Protein AF-A0AAN6IZA0-F1 (afdb_monomer_lite)

Sequence (55 aa):
METLAVGIIGMGDMGRMYAKRFSQAGWRVNACDRPDKFQSLQTEYENEVCVVDQA

pLDDT: mean 87.35, std 8.97, range [50.59, 94.19]

Organism: Exophiala dermatitidis (NCBI:txid5970)

Radius of gyration: 10.41 Å; chains: 1; bounding box: 23×18×31 Å

InterPro domains:
  IPR028939 Pyrroline-5-carboxylate reductase, catalytic, N-terminal [PF03807] (6-54)
  IPR036291 NAD(P)-binding domain superfamily [SSF51735] (6-49)
  IPR050812 Prephenate/Arogenate Dehydrogenase [PTHR21363] (2-51)

Secondary structure (DSSP, 8-state):
-PPPEEEEE--SHHHHHHHHHHHHTTPEEEEEE-GGGHHHHHHHHTTSSEEEEE-

Structure (mmCIF, N/CA/C/O backbone):
data_AF-A0AAN6IZA0-F1
#
_entry.id   AF-A0AAN6IZA0-F1
#
loop_
_atom_site.group_PDB
_atom_site.id
_atom_site.type_symbol
_atom_site.label_atom_id
_atom_site.label_alt_id
_atom_site.label_comp_id
_atom_site.label_asym_id
_atom_site.label_entity_id
_atom_site.label_seq_id
_atom_site.pdbx_PDB_ins_code
_atom_site.Cartn_x
_atom_site.Cartn_y
_atom_site.Cartn_z
_atom_site.occupancy
_atom_site.B_iso_or_equiv
_atom_site.auth_seq_id
_atom_site.auth_comp_id
_atom_site.auth_asym_id
_atom_site.auth_atom_id
_atom_site.pdbx_PDB_model_num
ATOM 1 N N . MET A 1 1 ? -5.318 -2.228 23.366 1.00 50.59 1 MET A N 1
ATOM 2 C CA . MET A 1 1 ? -6.000 -2.988 22.300 1.00 50.59 1 MET A CA 1
ATOM 3 C C . MET A 1 1 ? -4.929 -3.439 21.336 1.00 50.59 1 MET A C 1
ATOM 5 O O . MET A 1 1 ? -4.160 -2.593 20.899 1.00 50.59 1 MET A O 1
ATOM 9 N N . GLU A 1 2 ? -4.822 -4.738 21.083 1.00 64.12 2 GLU A N 1
ATOM 10 C CA . GLU A 1 2 ? -3.897 -5.256 20.073 1.00 64.12 2 GLU A CA 1
ATOM 11 C C . GLU A 1 2 ? -4.441 -4.902 18.687 1.00 64.12 2 GLU A C 1
ATOM 13 O O . GLU A 1 2 ? -5.580 -5.230 18.355 1.00 64.12 2 GLU A O 1
ATOM 18 N N . THR A 1 3 ? -3.656 -4.171 17.900 1.00 73.31 3 THR A N 1
ATOM 19 C CA . THR A 1 3 ? -3.968 -3.890 16.501 1.00 73.31 3 THR A CA 1
ATOM 20 C C . THR A 1 3 ? -3.469 -5.052 15.650 1.00 73.31 3 THR A C 1
ATOM 22 O O . THR A 1 3 ? -2.309 -5.450 15.741 1.00 73.31 3 THR A O 1
ATOM 25 N N . LEU A 1 4 ? -4.352 -5.621 14.827 1.00 87.12 4 LEU A N 1
ATOM 26 C CA . LEU A 1 4 ? -3.972 -6.672 13.886 1.00 87.12 4 LEU A CA 1
ATOM 27 C C . LEU A 1 4 ? -2.991 -6.100 12.853 1.00 87.12 4 LEU A C 1
ATOM 29 O O . LEU A 1 4 ? -3.201 -5.002 12.327 1.00 87.12 4 LEU A O 1
ATOM 33 N N . ALA A 1 5 ? -1.921 -6.850 12.583 1.00 89.75 5 ALA A N 1
ATOM 34 C CA . ALA A 1 5 ? -0.923 -6.517 11.575 1.00 89.75 5 ALA A CA 1
ATOM 35 C C . ALA A 1 5 ? -1.107 -7.405 10.337 1.00 89.75 5 ALA A C 1
ATOM 37 O O . ALA A 1 5 ? -1.231 -8.624 10.459 1.00 89.75 5 ALA A O 1
ATOM 38 N N . VAL A 1 6 ? -1.109 -6.799 9.150 1.00 92.44 6 VAL A N 1
ATOM 39 C CA . VAL A 1 6 ? -1.269 -7.487 7.862 1.00 92.44 6 VAL A CA 1
ATOM 40 C C . VAL A 1 6 ? -0.057 -7.225 6.979 1.00 92.44 6 VAL A C 1
ATOM 42 O O . VAL A 1 6 ? 0.304 -6.074 6.750 1.00 92.44 6 VAL A O 1
ATOM 45 N N . GLY A 1 7 ? 0.547 -8.294 6.459 1.00 93.44 7 GLY A N 1
ATOM 46 C CA . GLY A 1 7 ? 1.595 -8.224 5.440 1.00 93.44 7 GLY A CA 1
ATOM 47 C C . GLY A 1 7 ? 1.019 -8.354 4.029 1.00 93.44 7 GLY A C 1
ATOM 48 O O . GLY A 1 7 ? 0.222 -9.258 3.777 1.00 93.44 7 GLY A O 1
ATOM 49 N N . ILE A 1 8 ? 1.433 -7.485 3.105 1.00 93.19 8 ILE A N 1
ATOM 50 C CA . ILE A 1 8 ? 1.080 -7.552 1.679 1.00 93.19 8 ILE A CA 1
ATOM 51 C C . ILE A 1 8 ? 2.363 -7.613 0.851 1.00 93.19 8 ILE A C 1
ATOM 53 O O . ILE A 1 8 ? 3.207 -6.726 0.941 1.00 93.19 8 ILE A O 1
ATOM 57 N N . ILE A 1 9 ? 2.488 -8.647 0.016 1.00 93.44 9 ILE A N 1
ATOM 58 C CA . ILE A 1 9 ? 3.589 -8.798 -0.942 1.00 93.44 9 ILE A CA 1
ATOM 59 C C . ILE A 1 9 ? 3.025 -8.573 -2.345 1.00 93.44 9 ILE A C 1
ATOM 61 O O . ILE A 1 9 ? 2.151 -9.312 -2.797 1.00 93.44 9 ILE A O 1
ATOM 65 N N . GLY A 1 10 ? 3.539 -7.554 -3.028 1.00 91.25 10 GLY A N 1
ATOM 66 C CA . GLY A 1 10 ? 3.087 -7.115 -4.342 1.00 91.25 10 GLY A CA 1
ATOM 67 C C . GLY A 1 10 ? 1.991 -6.049 -4.265 1.00 91.25 10 GLY A C 1
ATOM 68 O O . GLY A 1 10 ? 0.835 -6.330 -3.956 1.00 91.25 10 GLY A O 1
ATOM 69 N N . MET A 1 11 ? 2.335 -4.824 -4.656 1.00 93.19 11 MET A N 1
ATOM 70 C CA . MET A 1 11 ? 1.455 -3.654 -4.715 1.00 93.19 11 MET A CA 1
ATOM 71 C C . MET A 1 11 ? 1.010 -3.382 -6.160 1.00 93.19 11 MET A C 1
ATOM 73 O O . MET A 1 11 ? 1.174 -2.296 -6.730 1.00 93.19 11 MET A O 1
ATOM 77 N N . GLY A 1 12 ? 0.434 -4.416 -6.778 1.00 91.56 12 GLY A N 1
ATOM 78 C CA . GLY A 1 12 ? -0.442 -4.264 -7.944 1.00 91.56 12 GLY A CA 1
ATOM 79 C C . GLY A 1 12 ? -1.839 -3.789 -7.531 1.00 91.56 12 GLY A C 1
ATOM 80 O O . GLY A 1 12 ? -2.072 -3.477 -6.364 1.00 91.56 12 GLY A O 1
ATOM 81 N N . ASP A 1 13 ? -2.792 -3.790 -8.460 1.00 93.19 13 ASP A N 1
ATOM 82 C CA . ASP A 1 13 ? -4.149 -3.274 -8.214 1.00 93.19 13 ASP A CA 1
ATOM 83 C C . ASP A 1 13 ? -4.827 -3.940 -7.006 1.00 93.19 13 ASP A C 1
ATOM 85 O O . ASP A 1 13 ? -5.407 -3.271 -6.149 1.00 93.19 13 ASP A O 1
ATOM 89 N N . MET A 1 14 ? -4.681 -5.264 -6.884 1.00 94.00 14 MET A N 1
ATOM 90 C CA . MET A 1 14 ? -5.250 -6.029 -5.772 1.00 94.00 14 MET A CA 1
ATOM 91 C C . MET A 1 14 ? -4.571 -5.715 -4.434 1.00 94.00 14 MET A C 1
ATOM 93 O O . MET A 1 14 ? -5.262 -5.522 -3.435 1.00 94.00 14 MET A O 1
ATOM 97 N N . GLY A 1 15 ? -3.237 -5.631 -4.409 1.00 93.19 15 GLY A N 1
ATOM 98 C CA . GLY A 1 15 ? -2.479 -5.322 -3.192 1.00 93.19 15 GLY A CA 1
ATOM 99 C C . GLY A 1 15 ? -2.843 -3.947 -2.641 1.00 93.19 15 GLY A C 1
ATOM 100 O O . GLY A 1 15 ? -3.182 -3.816 -1.467 1.00 93.19 15 GLY A O 1
ATOM 101 N N . ARG A 1 16 ? -2.912 -2.945 -3.524 1.00 92.88 16 ARG A N 1
ATOM 102 C CA . ARG A 1 16 ? -3.316 -1.571 -3.187 1.00 92.88 16 ARG A CA 1
ATOM 103 C C . ARG A 1 16 ? -4.738 -1.504 -2.646 1.00 92.88 16 ARG A C 1
ATOM 105 O O . ARG A 1 16 ? -5.000 -0.851 -1.637 1.00 92.88 16 ARG A O 1
ATOM 112 N N . MET A 1 17 ? -5.661 -2.208 -3.297 1.00 94.06 17 MET A N 1
ATOM 113 C CA . MET A 1 17 ? -7.057 -2.267 -2.878 1.00 94.06 17 MET A CA 1
ATOM 114 C C . MET A 1 17 ? -7.213 -2.869 -1.471 1.00 94.06 17 MET A C 1
ATOM 116 O O . MET A 1 17 ? -8.015 -2.368 -0.679 1.00 94.06 17 MET A O 1
ATOM 120 N N . TYR A 1 18 ? -6.469 -3.929 -1.146 1.00 94.19 18 TYR A N 1
ATOM 121 C CA . TYR A 1 18 ? -6.500 -4.525 0.191 1.00 94.19 18 TYR A CA 1
ATOM 122 C C . TYR A 1 18 ? -5.788 -3.664 1.235 1.00 94.19 18 TYR A C 1
ATOM 124 O O . TYR A 1 18 ? -6.358 -3.463 2.307 1.00 94.19 18 TYR A O 1
ATOM 132 N N . ALA A 1 19 ? -4.618 -3.101 0.916 1.00 92.75 19 ALA A N 1
ATOM 133 C CA . ALA A 1 19 ? -3.888 -2.189 1.800 1.00 92.75 19 ALA A CA 1
ATOM 134 C C . ALA A 1 19 ? -4.795 -1.052 2.286 1.00 92.75 19 ALA A C 1
ATOM 136 O O . ALA A 1 19 ? -4.946 -0.837 3.489 1.00 92.75 19 ALA A O 1
ATOM 137 N N . LYS A 1 20 ? -5.518 -0.429 1.349 1.00 91.00 20 LYS A N 1
ATOM 138 C CA . LYS A 1 20 ? -6.479 0.633 1.648 1.00 91.00 20 LYS A CA 1
ATOM 139 C C . LYS A 1 20 ? -7.615 0.164 2.557 1.00 91.00 20 LYS A C 1
ATOM 141 O O . LYS A 1 20 ? -7.934 0.831 3.537 1.00 91.00 20 LYS A O 1
ATOM 146 N N . ARG A 1 21 ? -8.232 -0.989 2.266 1.00 92.44 21 ARG A N 1
ATOM 147 C CA . ARG A 1 21 ? -9.335 -1.523 3.088 1.00 92.44 21 ARG A CA 1
ATOM 148 C C . ARG A 1 21 ? -8.894 -1.854 4.511 1.00 92.44 21 ARG A C 1
ATOM 150 O O . ARG A 1 21 ? -9.626 -1.557 5.450 1.00 92.44 21 ARG A O 1
ATOM 157 N N . PHE A 1 22 ? -7.715 -2.445 4.680 1.00 91.81 22 PHE A N 1
ATOM 158 C CA . PHE A 1 22 ? -7.193 -2.777 6.004 1.00 91.81 22 PHE A CA 1
ATOM 159 C C . PHE A 1 22 ? -6.769 -1.529 6.782 1.00 91.81 22 PHE A C 1
ATOM 161 O O . PHE A 1 22 ? -7.119 -1.408 7.955 1.00 91.81 22 PHE A O 1
ATOM 168 N N . SER A 1 23 ? -6.130 -0.557 6.124 1.00 88.44 23 SER A N 1
ATOM 169 C CA . SER A 1 23 ? -5.823 0.733 6.749 1.00 88.44 23 SER A CA 1
ATOM 170 C C . SER A 1 23 ? -7.098 1.457 7.202 1.00 88.44 23 SER A C 1
ATOM 172 O O . SER A 1 23 ? -7.131 2.004 8.301 1.00 88.44 23 SER A O 1
ATOM 174 N N . GLN A 1 24 ? -8.170 1.435 6.400 1.00 89.38 24 GLN A N 1
ATOM 175 C CA . GLN A 1 24 ? -9.473 2.015 6.764 1.00 89.38 24 GLN A CA 1
ATOM 176 C C . GLN A 1 24 ? -10.148 1.298 7.941 1.00 89.38 24 GLN A C 1
ATOM 178 O O . GLN A 1 24 ? -10.891 1.924 8.694 1.00 89.38 24 GLN A O 1
ATOM 183 N N . ALA A 1 25 ? -9.879 0.004 8.126 1.00 90.19 25 ALA A N 1
ATOM 184 C CA . ALA A 1 25 ? -10.328 -0.766 9.284 1.00 90.19 25 ALA A CA 1
ATOM 185 C C . ALA A 1 25 ? -9.480 -0.510 10.550 1.00 90.19 25 ALA A C 1
ATOM 187 O O . ALA A 1 25 ? -9.737 -1.114 11.592 1.00 90.19 25 ALA A O 1
ATOM 188 N N . GLY A 1 26 ? -8.471 0.368 10.474 1.00 88.06 26 GLY A N 1
ATOM 189 C CA . GLY A 1 26 ? -7.570 0.694 11.582 1.00 88.06 26 GLY A CA 1
ATOM 190 C C . GLY A 1 26 ? -6.509 -0.374 11.848 1.00 88.06 26 GLY A C 1
ATOM 191 O O . GLY A 1 26 ? -5.950 -0.426 12.944 1.00 88.06 26 GLY A O 1
ATOM 192 N N . TRP A 1 27 ? -6.256 -1.260 10.884 1.00 90.19 27 TRP A N 1
ATOM 193 C CA . TRP A 1 27 ? -5.240 -2.303 11.003 1.00 90.19 27 TRP A CA 1
ATOM 194 C C . TRP A 1 27 ? -3.897 -1.775 10.508 1.00 90.19 27 TRP A C 1
ATOM 196 O O . TRP A 1 27 ? -3.842 -0.935 9.609 1.00 90.19 27 TRP A O 1
ATOM 206 N N . ARG A 1 28 ? -2.800 -2.283 11.076 1.00 89.69 28 ARG A N 1
ATOM 207 C CA . ARG A 1 28 ? -1.458 -1.930 10.609 1.00 89.69 28 ARG A CA 1
ATOM 208 C C . ARG A 1 28 ? -1.140 -2.744 9.362 1.00 89.69 28 ARG A C 1
ATOM 210 O O . ARG A 1 28 ? -1.086 -3.970 9.436 1.00 89.69 28 ARG A O 1
ATOM 217 N N . VAL A 1 29 ? -0.887 -2.078 8.243 1.00 92.38 29 VAL A N 1
ATOM 218 C CA . VAL A 1 29 ? -0.473 -2.743 7.001 1.00 92.38 29 VAL A CA 1
ATOM 219 C C . VAL A 1 29 ? 1.027 -2.563 6.806 1.00 92.38 29 VAL A C 1
ATOM 221 O O . VAL A 1 29 ? 1.515 -1.441 6.880 1.00 92.38 29 VAL A O 1
ATOM 224 N N . ASN A 1 30 ? 1.744 -3.654 6.546 1.00 92.69 30 ASN A N 1
ATOM 225 C CA . ASN A 1 30 ? 3.126 -3.636 6.075 1.00 92.69 30 ASN A CA 1
ATOM 226 C C . ASN A 1 30 ? 3.133 -4.156 4.630 1.00 92.69 30 ASN A C 1
ATOM 228 O O . ASN A 1 30 ? 2.783 -5.312 4.378 1.00 92.69 30 ASN A O 1
ATOM 232 N N . ALA A 1 31 ? 3.483 -3.301 3.680 1.00 92.81 31 ALA A N 1
ATOM 233 C CA . ALA A 1 31 ? 3.487 -3.602 2.257 1.00 92.81 31 ALA A CA 1
ATOM 234 C C . ALA A 1 31 ? 4.916 -3.691 1.722 1.00 92.81 31 ALA A C 1
ATOM 236 O O . ALA A 1 31 ? 5.772 -2.900 2.094 1.00 92.81 31 ALA A O 1
ATOM 237 N N . CYS A 1 32 ? 5.148 -4.625 0.809 1.00 93.12 32 CYS A N 1
ATOM 238 C CA . CYS A 1 32 ? 6.433 -4.860 0.169 1.00 93.12 32 CYS A CA 1
ATOM 239 C C . CYS A 1 32 ? 6.220 -5.062 -1.341 1.00 93.12 32 CYS A C 1
ATOM 241 O O . CYS A 1 32 ? 5.319 -5.793 -1.758 1.00 93.12 32 CYS A O 1
ATOM 243 N N . ASP A 1 33 ? 7.021 -4.408 -2.183 1.00 93.06 33 ASP A N 1
ATOM 244 C CA . ASP A 1 33 ? 7.037 -4.597 -3.644 1.00 93.06 33 ASP A CA 1
ATOM 245 C C . ASP A 1 33 ? 8.485 -4.465 -4.152 1.00 93.06 33 ASP A C 1
ATOM 247 O O . ASP A 1 33 ? 9.434 -4.277 -3.388 1.00 93.06 33 ASP A O 1
ATOM 251 N N . ARG A 1 34 ? 8.655 -4.582 -5.465 1.00 91.88 34 ARG A N 1
ATOM 252 C CA . ARG A 1 34 ? 9.924 -4.453 -6.161 1.00 91.88 34 ARG A CA 1
ATOM 253 C C . ARG A 1 34 ? 10.596 -3.097 -5.868 1.00 91.88 34 ARG A C 1
ATOM 255 O O . ARG A 1 34 ? 9.903 -2.077 -5.783 1.00 91.88 34 ARG A O 1
ATOM 262 N N . PRO A 1 35 ? 11.941 -3.054 -5.801 1.00 91.06 35 PRO A N 1
ATOM 263 C CA . PRO A 1 35 ? 12.695 -1.837 -5.493 1.00 91.06 35 PRO A CA 1
ATOM 264 C C . PRO A 1 35 ? 12.379 -0.634 -6.392 1.00 91.06 35 PRO A C 1
ATOM 266 O O . PRO A 1 35 ? 12.366 0.498 -5.917 1.00 91.06 35 PRO A O 1
ATOM 269 N N . ASP A 1 36 ? 12.072 -0.863 -7.675 1.00 92.94 36 ASP A N 1
ATOM 270 C CA . ASP A 1 36 ? 11.733 0.185 -8.649 1.00 92.94 36 ASP A CA 1
ATOM 271 C C . ASP A 1 36 ? 10.442 0.941 -8.303 1.00 92.94 36 ASP A C 1
ATOM 273 O O . ASP A 1 36 ? 10.233 2.060 -8.767 1.00 92.94 36 ASP A O 1
ATOM 277 N N . LYS A 1 37 ? 9.584 0.353 -7.467 1.00 90.19 37 LYS A N 1
ATOM 278 C CA . LYS A 1 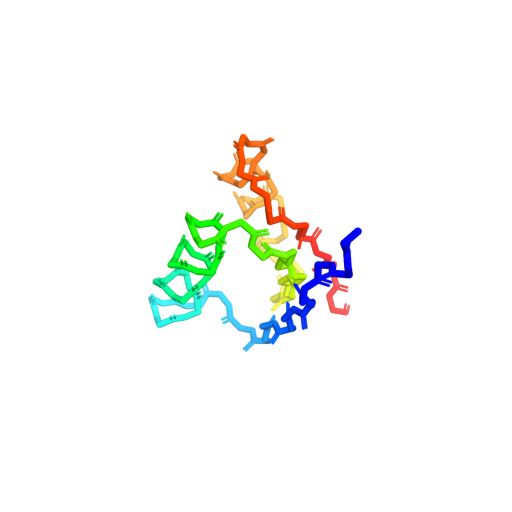37 ? 8.327 0.952 -7.012 1.00 90.19 37 LYS A CA 1
ATOM 279 C C . LYS A 1 37 ? 8.384 1.511 -5.594 1.00 90.19 37 LYS A C 1
ATOM 281 O O . LYS A 1 37 ? 7.413 2.125 -5.164 1.00 90.19 37 LYS A O 1
ATOM 286 N N . PHE A 1 38 ? 9.477 1.308 -4.860 1.00 89.00 38 PHE A N 1
ATOM 287 C CA . PHE A 1 38 ? 9.551 1.666 -3.443 1.00 89.00 38 PHE A CA 1
ATOM 288 C C . PHE A 1 38 ? 9.275 3.157 -3.204 1.00 89.00 38 PHE A C 1
ATOM 290 O O . PHE A 1 38 ? 8.387 3.494 -2.428 1.00 89.00 38 PHE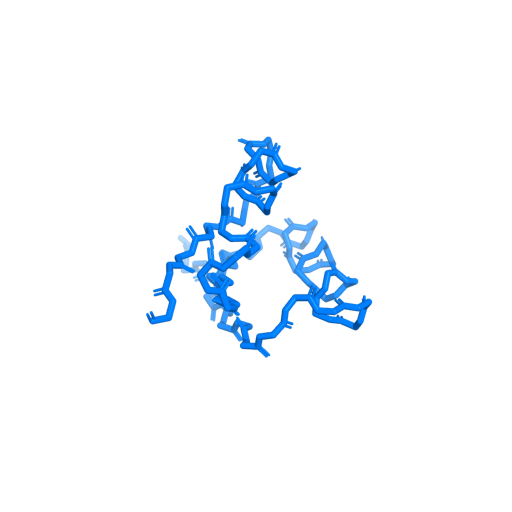 A O 1
ATOM 297 N N . GLN A 1 39 ? 9.962 4.050 -3.926 1.00 90.94 39 GLN A N 1
ATOM 298 C CA . GLN A 1 39 ? 9.765 5.496 -3.762 1.00 90.94 39 G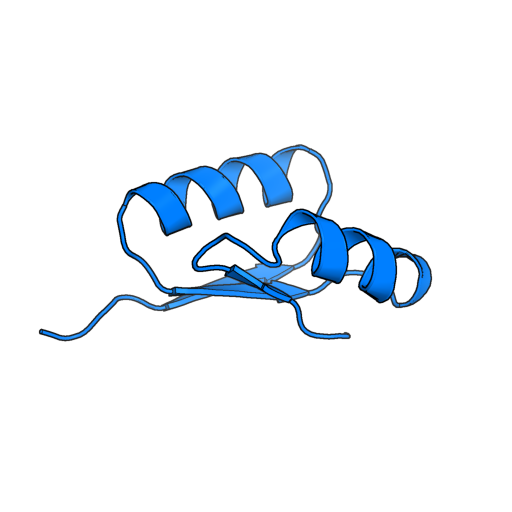LN A CA 1
ATOM 299 C C . GLN A 1 39 ? 8.340 5.944 -4.103 1.00 90.94 39 GLN A C 1
ATOM 301 O O . GLN A 1 39 ? 7.748 6.711 -3.352 1.00 90.94 39 GLN A O 1
ATOM 306 N N . SER A 1 40 ? 7.773 5.461 -5.214 1.00 92.00 40 SER A N 1
ATOM 307 C CA . SER A 1 40 ? 6.426 5.873 -5.625 1.00 92.00 40 SER A CA 1
ATOM 308 C C . SER A 1 40 ? 5.362 5.394 -4.641 1.00 92.00 40 SER A C 1
ATOM 310 O O . SER A 1 40 ? 4.467 6.159 -4.293 1.00 92.00 40 SER A O 1
ATOM 312 N N . LEU A 1 41 ? 5.495 4.164 -4.139 1.00 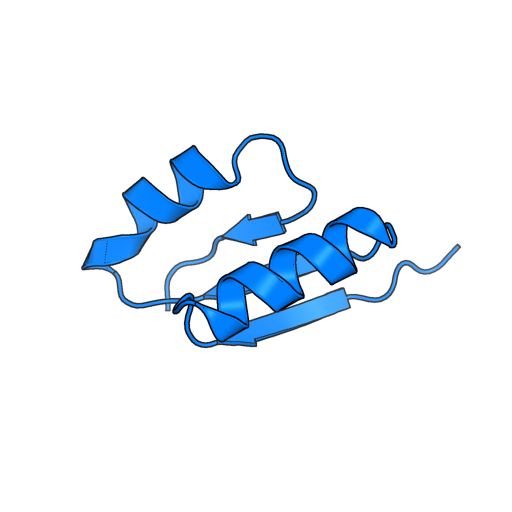91.00 41 LEU A N 1
ATOM 313 C CA . LEU A 1 41 ? 4.624 3.619 -3.103 1.00 91.00 41 LEU A CA 1
ATOM 314 C C . LEU A 1 41 ? 4.773 4.373 -1.779 1.00 91.00 41 LEU A C 1
ATOM 316 O O . LEU A 1 41 ? 3.771 4.684 -1.146 1.00 91.00 41 LEU A O 1
ATOM 320 N N . GLN A 1 42 ? 5.996 4.702 -1.367 1.00 89.69 42 GLN A N 1
ATOM 321 C CA . GLN A 1 42 ? 6.228 5.453 -0.136 1.00 89.69 42 GLN A CA 1
ATOM 322 C C . GLN A 1 42 ? 5.548 6.829 -0.180 1.00 89.69 42 GLN A C 1
ATOM 324 O O . GLN A 1 42 ? 4.892 7.207 0.785 1.00 89.69 42 GLN A O 1
ATOM 329 N N . THR A 1 43 ? 5.639 7.545 -1.306 1.00 91.25 43 THR A N 1
ATOM 330 C CA . THR A 1 43 ? 4.933 8.823 -1.498 1.00 91.25 43 THR A CA 1
ATOM 331 C C . THR A 1 43 ? 3.413 8.648 -1.530 1.00 91.25 43 THR A C 1
ATOM 333 O O . THR A 1 43 ? 2.685 9.454 -0.960 1.00 91.25 43 THR A O 1
ATOM 336 N N . GLU A 1 44 ? 2.908 7.599 -2.181 1.00 89.62 44 GLU A N 1
ATOM 337 C CA . GLU A 1 44 ? 1.466 7.343 -2.282 1.00 89.62 44 GLU A CA 1
ATOM 338 C C . GLU A 1 44 ? 0.816 7.057 -0.922 1.00 89.62 44 GLU A C 1
ATOM 340 O O . GLU A 1 44 ? -0.303 7.504 -0.670 1.00 89.62 44 GLU A O 1
ATOM 345 N N . TYR A 1 45 ? 1.526 6.349 -0.043 1.00 87.44 45 TYR A N 1
ATOM 346 C CA . TYR A 1 45 ? 1.014 5.893 1.251 1.00 87.44 45 TYR A CA 1
ATOM 347 C C . TYR A 1 45 ? 1.507 6.713 2.451 1.00 87.44 45 TYR A C 1
ATOM 349 O O . TYR A 1 45 ? 1.205 6.352 3.584 1.00 87.44 45 TYR A O 1
ATOM 357 N N . GLU A 1 46 ? 2.193 7.841 2.234 1.00 86.00 46 GLU A N 1
ATOM 358 C CA . GLU A 1 46 ? 2.746 8.698 3.301 1.00 86.00 46 GLU A CA 1
ATOM 359 C C . GLU A 1 46 ? 1.692 9.144 4.335 1.00 86.00 46 GLU A C 1
ATOM 361 O O . GLU A 1 46 ? 2.005 9.354 5.505 1.00 86.00 46 GLU A O 1
ATOM 366 N N . ASN A 1 47 ? 0.426 9.244 3.916 1.00 83.00 47 ASN A N 1
ATOM 367 C CA . ASN A 1 47 ? -0.692 9.684 4.754 1.00 83.00 47 ASN A CA 1
ATOM 368 C C . ASN A 1 47 ? -1.622 8.543 5.215 1.00 83.00 47 ASN A C 1
ATOM 370 O O . ASN A 1 47 ? -2.655 8.813 5.832 1.00 83.00 47 ASN A O 1
ATOM 374 N N . GLU A 1 48 ? -1.306 7.283 4.908 1.00 79.44 48 GLU A N 1
ATOM 375 C CA . GLU A 1 48 ? -2.106 6.122 5.318 1.00 79.44 48 GLU A CA 1
ATOM 376 C C . GLU A 1 48 ? -1.454 5.364 6.486 1.00 79.44 48 GLU A C 1
ATOM 378 O O . GLU A 1 48 ? -0.269 5.506 6.778 1.00 79.44 48 GLU A O 1
ATOM 383 N N . VAL A 1 49 ? -2.218 4.490 7.153 1.00 77.38 49 VAL A N 1
ATOM 384 C CA . VAL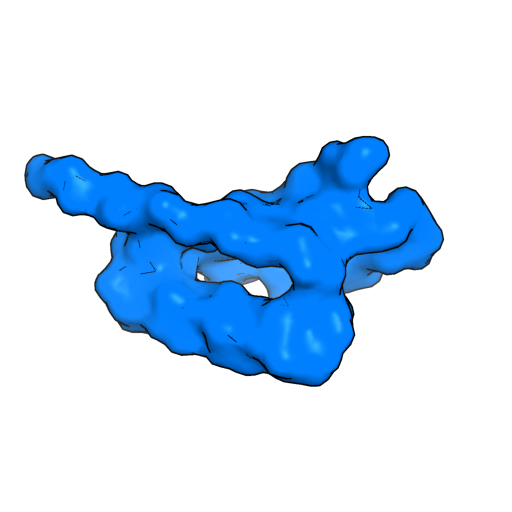 A 1 49 ? -1.692 3.571 8.185 1.00 77.38 49 VAL A CA 1
ATOM 385 C C . VAL A 1 49 ? -1.068 2.342 7.502 1.00 77.38 49 VAL A C 1
ATOM 387 O O . VAL A 1 49 ? -1.318 1.187 7.856 1.00 77.38 49 VAL A O 1
ATOM 390 N N . CYS A 1 50 ? -0.277 2.602 6.462 1.00 77.94 50 CYS A N 1
ATOM 391 C CA . CYS A 1 50 ? 0.406 1.616 5.645 1.00 77.94 50 CYS A CA 1
ATOM 392 C C . CYS A 1 50 ? 1.901 1.927 5.651 1.00 77.94 50 CYS A C 1
ATOM 394 O O . CYS A 1 50 ? 2.340 2.955 5.146 1.00 77.94 50 CYS A O 1
ATOM 396 N N . VAL A 1 51 ? 2.690 1.022 6.219 1.00 82.19 51 VAL A N 1
ATOM 397 C CA . VAL A 1 51 ? 4.149 1.075 6.163 1.00 82.19 51 VAL A CA 1
ATOM 398 C C . VAL A 1 51 ? 4.588 0.364 4.891 1.00 82.19 51 VAL A C 1
ATOM 400 O O . VAL A 1 51 ? 4.227 -0.791 4.675 1.00 82.19 51 VAL A O 1
ATOM 403 N N . VAL A 1 52 ? 5.330 1.061 4.036 1.00 81.12 52 VAL A N 1
ATOM 404 C CA . VAL A 1 52 ? 5.909 0.487 2.818 1.00 81.12 52 VAL A CA 1
ATOM 405 C C . VAL A 1 52 ? 7.374 0.172 3.088 1.00 81.12 52 VAL A C 1
ATOM 407 O O . VAL A 1 52 ? 8.162 1.079 3.348 1.00 81.12 52 VAL A O 1
ATOM 410 N N . ASP A 1 53 ? 7.722 -1.106 2.993 1.00 77.69 53 ASP A N 1
ATOM 411 C CA . ASP A 1 53 ? 9.070 -1.639 3.142 1.00 77.69 53 ASP A CA 1
ATOM 412 C C . ASP A 1 53 ? 9.607 -2.124 1.786 1.00 77.69 53 ASP A C 1
ATOM 414 O O . ASP A 1 53 ? 8.862 -2.491 0.870 1.00 77.69 53 ASP A O 1
ATOM 418 N N . GLN A 1 54 ? 10.929 -2.123 1.643 1.00 68.06 54 GLN A N 1
ATOM 419 C CA . GLN A 1 54 ? 11.599 -2.699 0.481 1.00 68.06 54 GLN A CA 1
ATOM 420 C C . GLN A 1 54 ? 11.751 -4.219 0.665 1.00 68.06 54 GLN A C 1
ATOM 422 O O . GLN A 1 54 ? 12.032 -4.673 1.774 1.00 68.06 54 GLN A O 1
ATOM 427 N N . ALA A 1 55 ? 11.537 -4.988 -0.411 1.00 61.28 55 ALA A N 1
ATOM 428 C CA . ALA A 1 55 ? 11.808 -6.432 -0.458 1.00 61.28 55 ALA A CA 1
ATOM 429 C C . ALA A 1 55 ? 13.292 -6.76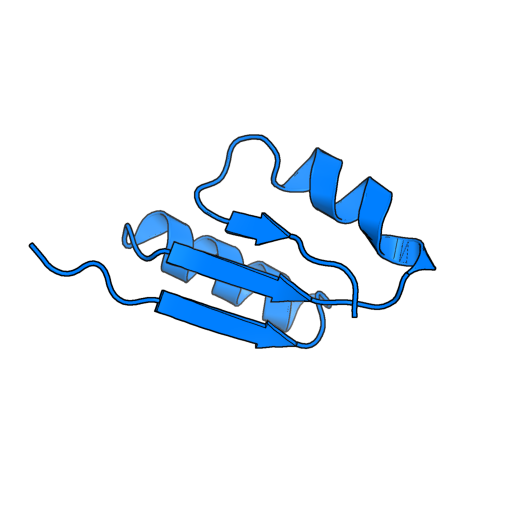8 -0.269 1.00 61.28 55 ALA A C 1
ATOM 431 O O . ALA A 1 55 ? 14.128 -6.023 -0.836 1.00 61.28 55 ALA A O 1
#

Foldseek 3Di:
DDAAEEEAEDPDPVSVVVQVVSQVVVHQYEYEYAPVCQVVVCVVCVPTSYHYDYD